Protein AF-A0A392W3F2-F1 (afdb_monomer_lite)

Organism: NCBI:txid97028

InterPro domains:
  IPR005162 Retrotransposon-derived protein PEG10, N-terminal capsid-like domain [PF03732] (2-44)

pLDDT: mean 77.48, std 13.71, range [51.47, 90.94]

Foldseek 3Di:
DVVVVVVVVVLCCVQCPPNDDCDPVNVVVVVCCVPPVPPVPVVVCVVPVDD

Structure (mmCIF, N/CA/C/O backbone):
data_AF-A0A392W3F2-F1
#
_entry.id   AF-A0A392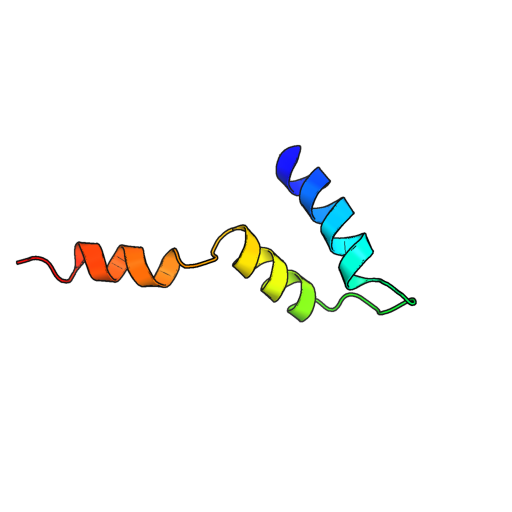W3F2-F1
#
loop_
_atom_site.group_PDB
_atom_site.id
_atom_site.type_symbol
_atom_site.label_atom_id
_atom_site.label_alt_id
_atom_site.label_comp_id
_atom_site.label_asym_id
_atom_site.label_entity_id
_atom_site.label_seq_id
_atom_site.pdbx_PDB_ins_code
_atom_site.Cartn_x
_atom_site.Cartn_y
_atom_site.Cartn_z
_atom_site.occupancy
_atom_site.B_iso_or_equiv
_atom_site.auth_seq_id
_atom_site.auth_comp_id
_atom_site.auth_asym_id
_atom_site.auth_atom_id
_atom_site.pdbx_PDB_model_num
ATOM 1 N N . ARG A 1 1 ? 4.858 13.391 4.968 1.00 66.69 1 ARG A N 1
ATOM 2 C CA . ARG A 1 1 ? 4.975 13.343 3.485 1.00 66.69 1 ARG A CA 1
ATOM 3 C C . ARG A 1 1 ? 6.262 12.649 3.048 1.00 66.69 1 ARG A C 1
ATOM 5 O O . ARG A 1 1 ? 6.163 11.745 2.233 1.00 66.69 1 ARG A O 1
ATOM 12 N N . GLU A 1 2 ? 7.416 12.998 3.623 1.00 88.19 2 GLU A N 1
ATOM 13 C CA . GLU A 1 2 ? 8.700 12.350 3.297 1.00 88.19 2 GLU A CA 1
ATOM 14 C C . GLU A 1 2 ? 8.694 10.834 3.563 1.00 88.19 2 GLU A C 1
ATOM 16 O O . GLU A 1 2 ? 9.026 10.053 2.679 1.00 88.19 2 GLU A O 1
ATOM 21 N N . GLU A 1 3 ? 8.191 10.401 4.724 1.00 86.94 3 GLU A N 1
ATOM 22 C CA . GLU A 1 3 ? 8.112 8.978 5.097 1.00 86.94 3 GLU A CA 1
ATOM 23 C C . GLU A 1 3 ? 7.341 8.119 4.076 1.00 86.94 3 GLU A C 1
ATOM 25 O O . GLU A 1 3 ? 7.815 7.062 3.668 1.00 86.94 3 GLU A O 1
ATOM 30 N N . ALA A 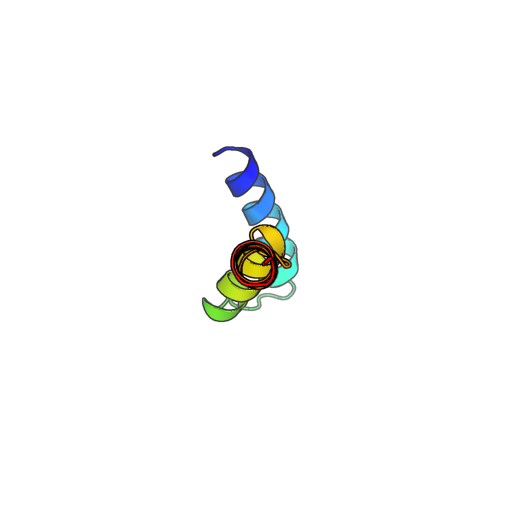1 4 ? 6.179 8.591 3.610 1.00 84.56 4 ALA A N 1
ATOM 31 C CA . ALA A 1 4 ? 5.358 7.868 2.639 1.00 84.56 4 ALA A CA 1
ATOM 32 C C . ALA A 1 4 ? 6.052 7.739 1.274 1.00 84.56 4 ALA A C 1
ATOM 34 O O . ALA A 1 4 ? 5.978 6.691 0.633 1.00 84.56 4 ALA A O 1
ATOM 35 N N . ASN A 1 5 ? 6.781 8.774 0.851 1.00 87.50 5 ASN A N 1
ATOM 36 C CA . ASN A 1 5 ? 7.567 8.726 -0.380 1.00 87.50 5 ASN A CA 1
ATOM 37 C C . ASN A 1 5 ? 8.743 7.748 -0.277 1.00 87.50 5 ASN A C 1
ATOM 39 O O . ASN A 1 5 ? 8.990 6.995 -1.222 1.00 87.50 5 ASN A O 1
ATOM 43 N N . GLN A 1 6 ? 9.451 7.735 0.853 1.00 90.94 6 GLN A N 1
ATOM 44 C CA . GLN A 1 6 ? 10.566 6.813 1.087 1.00 90.94 6 GLN A CA 1
ATOM 45 C C . GLN A 1 6 ? 10.082 5.361 1.201 1.00 90.94 6 GLN A C 1
ATOM 47 O O . GLN A 1 6 ? 10.657 4.467 0.580 1.00 90.94 6 GLN A O 1
ATOM 52 N N . TRP A 1 7 ? 8.971 5.120 1.903 1.00 90.56 7 TRP A N 1
ATOM 53 C CA . TRP A 1 7 ? 8.329 3.805 1.940 1.00 90.56 7 TRP A CA 1
ATOM 54 C C . TRP A 1 7 ? 7.933 3.336 0.537 1.00 90.56 7 TRP A C 1
ATOM 56 O O . TRP A 1 7 ? 8.292 2.228 0.144 1.00 90.56 7 TRP A O 1
ATOM 66 N N . TRP A 1 8 ? 7.247 4.179 -0.242 1.00 88.88 8 TRP A N 1
ATOM 67 C CA . TRP A 1 8 ? 6.756 3.778 -1.559 1.00 88.88 8 TRP A CA 1
ATOM 68 C C . TRP A 1 8 ? 7.891 3.518 -2.555 1.00 88.88 8 TRP A C 1
ATOM 70 O O . TRP A 1 8 ? 7.785 2.624 -3.393 1.00 88.88 8 TRP A O 1
ATOM 80 N N . LYS A 1 9 ? 9.009 4.249 -2.457 1.00 89.81 9 LYS A N 1
ATOM 81 C CA . LYS A 1 9 ? 10.228 3.944 -3.225 1.00 89.81 9 LYS A CA 1
ATOM 82 C C . LYS A 1 9 ? 10.739 2.532 -2.933 1.00 89.81 9 LYS A C 1
ATOM 84 O O . LYS A 1 9 ? 10.982 1.789 -3.876 1.00 89.81 9 LYS A O 1
ATOM 89 N N . ASN A 1 10 ? 10.825 2.147 -1.661 1.00 88.94 10 ASN A N 1
ATOM 90 C CA . ASN A 1 10 ? 11.282 0.814 -1.263 1.00 88.94 10 ASN A CA 1
ATOM 91 C C . ASN A 1 10 ? 10.278 -0.291 -1.634 1.00 88.94 10 ASN A C 1
ATOM 93 O O . ASN A 1 10 ? 10.672 -1.327 -2.163 1.00 88.94 10 ASN A O 1
ATOM 97 N N . ALA A 1 11 ? 8.978 -0.059 -1.429 1.00 88.38 11 ALA A N 1
ATOM 98 C CA . ALA A 1 11 ? 7.927 -1.020 -1.773 1.00 88.38 11 ALA A CA 1
ATOM 99 C C . ALA A 1 11 ? 7.888 -1.315 -3.282 1.00 88.38 11 ALA A C 1
ATOM 101 O O . ALA A 1 11 ? 7.741 -2.467 -3.682 1.00 88.38 11 ALA A O 1
ATOM 102 N N . LYS A 1 12 ? 8.095 -0.296 -4.128 1.00 87.31 12 LYS A N 1
ATOM 103 C CA . LYS A 1 1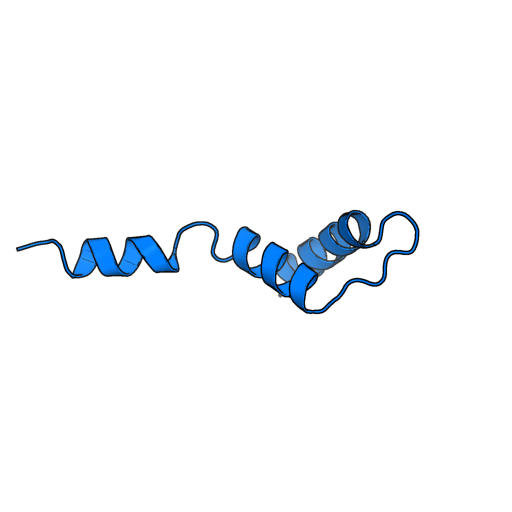2 ? 8.169 -0.472 -5.586 1.00 87.31 12 LYS A CA 1
ATOM 104 C C . LYS A 1 12 ? 9.341 -1.341 -6.035 1.00 87.31 12 LYS A C 1
ATOM 106 O O . LYS A 1 12 ? 9.181 -2.085 -6.996 1.00 87.31 12 LYS A O 1
ATOM 111 N N . LEU A 1 13 ? 10.486 -1.273 -5.355 1.00 87.50 13 LEU A N 1
ATOM 112 C CA . LEU A 1 13 ? 11.637 -2.127 -5.672 1.00 87.50 13 LEU A CA 1
ATOM 113 C C . LEU A 1 13 ? 11.334 -3.606 -5.398 1.00 87.50 13 LEU A C 1
ATOM 115 O O . LEU A 1 13 ? 11.718 -4.459 -6.191 1.00 87.50 13 LEU A O 1
ATOM 119 N N . GLY A 1 14 ? 10.610 -3.901 -4.314 1.00 85.38 14 GLY A N 1
ATOM 120 C CA . GLY A 1 14 ? 10.173 -5.263 -3.994 1.00 85.38 14 GLY A CA 1
ATOM 121 C C . GLY A 1 14 ? 9.045 -5.770 -4.899 1.00 85.38 14 GLY A C 1
ATOM 122 O O . GLY A 1 14 ? 9.104 -6.895 -5.381 1.00 85.38 14 GLY A O 1
ATOM 123 N N . LEU A 1 15 ? 8.034 -4.934 -5.163 1.00 84.38 15 LEU A N 1
ATOM 124 C CA . LEU A 1 15 ? 6.863 -5.292 -5.976 1.00 84.38 15 LEU A CA 1
ATOM 125 C C . LEU A 1 15 ? 7.165 -5.389 -7.479 1.00 84.38 15 LEU A C 1
ATOM 127 O O . LEU A 1 15 ? 6.538 -6.179 -8.176 1.00 84.38 15 LEU A O 1
ATOM 131 N N . GLY A 1 16 ? 8.090 -4.569 -7.982 1.00 80.38 16 GLY A N 1
ATOM 132 C CA . GLY A 1 16 ? 8.466 -4.502 -9.397 1.00 80.38 16 GLY A CA 1
ATOM 133 C C . GLY A 1 16 ? 9.678 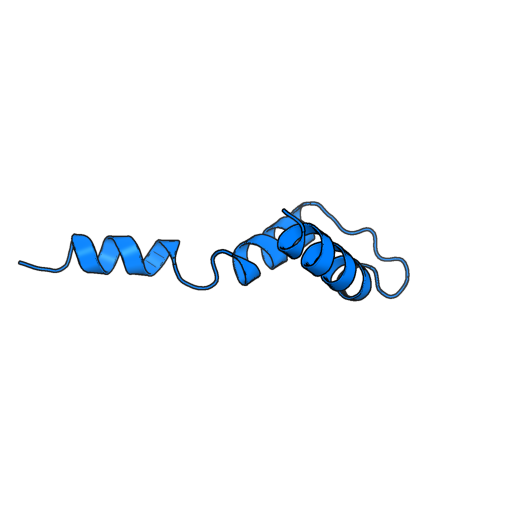-5.359 -9.770 1.00 80.38 16 GLY A C 1
ATOM 134 O O . GLY A 1 16 ? 10.227 -5.192 -10.863 1.00 80.38 16 GLY A O 1
ATOM 135 N N . ALA A 1 17 ? 10.139 -6.241 -8.878 1.00 82.25 17 ALA A N 1
ATOM 136 C CA . ALA A 1 17 ? 11.252 -7.137 -9.168 1.00 82.25 17 ALA A CA 1
ATOM 137 C C . ALA A 1 17 ? 10.947 -7.980 -10.422 1.00 82.25 17 ALA A C 1
ATOM 139 O O . ALA A 1 17 ? 9.854 -8.520 -10.574 1.00 82.25 17 ALA A O 1
ATOM 140 N N . GLY A 1 18 ? 11.906 -8.067 -11.348 1.00 79.50 18 GLY A N 1
ATOM 141 C CA . GLY A 1 18 ? 11.754 -8.855 -12.578 1.00 79.50 18 GLY A CA 1
ATOM 142 C C . GLY A 1 18 ? 10.882 -8.221 -13.671 1.00 79.50 18 GLY A C 1
ATOM 143 O O . GLY A 1 18 ? 10.471 -8.928 -14.585 1.00 79.50 18 GLY A O 1
ATOM 144 N N . GLY A 1 19 ? 10.597 -6.914 -13.607 1.00 78.19 19 GLY A N 1
ATOM 145 C CA . GLY A 1 19 ? 9.822 -6.221 -14.648 1.00 78.19 19 GLY A CA 1
ATOM 146 C C . GLY A 1 19 ? 8.308 -6.414 -14.532 1.00 78.19 19 GLY A C 1
ATOM 147 O O . GLY A 1 19 ? 7.573 -6.137 -15.479 1.00 78.19 19 GLY A O 1
ATOM 148 N N . ILE A 1 20 ? 7.834 -6.876 -13.373 1.00 84.44 20 ILE A N 1
ATOM 149 C CA . ILE A 1 20 ? 6.408 -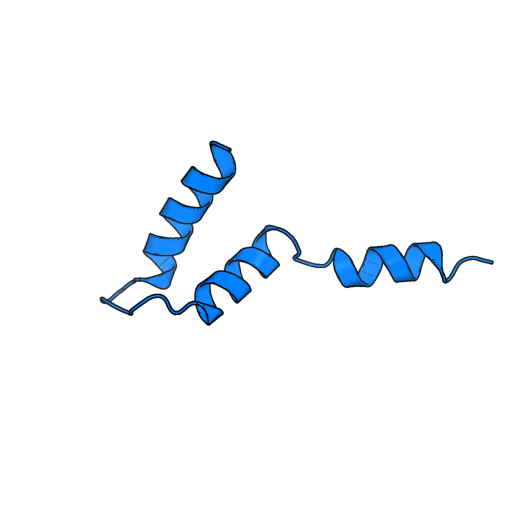7.007 -13.080 1.00 84.44 20 ILE A CA 1
ATOM 150 C C . ILE A 1 20 ? 5.776 -5.611 -13.051 1.00 84.44 20 ILE A C 1
ATOM 152 O O . ILE A 1 20 ? 6.210 -4.721 -12.315 1.00 84.44 20 ILE A O 1
ATOM 156 N N . VAL A 1 21 ? 4.723 -5.420 -13.847 1.00 86.38 21 VAL A N 1
ATOM 157 C CA . VAL A 1 21 ? 3.897 -4.212 -13.780 1.00 86.38 21 VAL A CA 1
ATOM 158 C C . VAL A 1 21 ? 3.177 -4.207 -12.437 1.00 86.38 21 VAL A C 1
ATOM 160 O O . VAL A 1 21 ? 2.355 -5.078 -12.159 1.00 86.38 21 VAL A O 1
ATOM 163 N N . ILE A 1 22 ? 3.470 -3.207 -11.607 1.00 87.81 22 ILE A N 1
ATOM 164 C CA . ILE A 1 22 ? 2.777 -3.022 -10.332 1.00 87.81 22 ILE A CA 1
ATOM 165 C C . ILE A 1 22 ? 1.336 -2.621 -10.636 1.00 87.81 22 ILE A C 1
ATOM 167 O O . ILE A 1 22 ? 1.063 -1.494 -11.055 1.00 87.81 22 ILE A O 1
ATOM 171 N N . THR A 1 23 ? 0.409 -3.550 -10.429 1.00 90.31 23 THR A N 1
ATOM 172 C CA . THR A 1 23 ? -1.016 -3.276 -10.587 1.00 90.31 23 THR A CA 1
ATOM 173 C C . THR A 1 23 ? -1.536 -2.434 -9.424 1.00 90.31 23 THR A C 1
ATOM 175 O O . THR A 1 23 ? -0.968 -2.392 -8.326 1.00 90.31 23 THR A O 1
ATOM 178 N N . TRP A 1 24 ? -2.669 -1.767 -9.648 1.00 87.19 24 TRP A N 1
ATOM 179 C CA . TRP A 1 24 ? -3.350 -0.999 -8.606 1.00 87.19 24 TRP A CA 1
ATOM 180 C C . TRP A 1 24 ? -3.738 -1.856 -7.387 1.00 87.19 24 TRP A C 1
ATOM 182 O O . TRP A 1 24 ? -3.703 -1.383 -6.251 1.00 87.19 24 TRP A O 1
ATOM 192 N N . GLU A 1 25 ? -4.060 -3.132 -7.604 1.00 89.88 25 GLU A N 1
ATOM 193 C CA . GLU A 1 25 ? -4.405 -4.076 -6.537 1.00 89.88 25 GLU A CA 1
ATOM 194 C C . GLU A 1 25 ? -3.207 -4.397 -5.635 1.00 89.88 25 GLU A C 1
ATOM 196 O O . GLU A 1 25 ? -3.342 -4.370 -4.411 1.00 89.88 25 GLU A O 1
ATOM 201 N N . MET A 1 26 ? -2.021 -4.604 -6.218 1.00 89.38 26 MET A N 1
ATOM 202 C CA . MET A 1 26 ? -0.778 -4.808 -5.462 1.00 89.38 26 MET A CA 1
ATOM 203 C C . MET A 1 26 ? -0.428 -3.587 -4.608 1.00 89.38 26 MET A C 1
ATOM 205 O O . MET A 1 26 ? -0.091 -3.725 -3.430 1.00 89.38 26 MET A O 1
ATOM 209 N N . PHE A 1 27 ? -0.571 -2.385 -5.178 1.00 88.88 27 PHE A N 1
ATOM 210 C CA . PHE A 1 27 ? -0.405 -1.145 -4.424 1.00 88.88 27 PHE A CA 1
ATOM 211 C C . PHE A 1 27 ? -1.374 -1.070 -3.240 1.00 88.88 27 PHE A C 1
ATOM 213 O O . PHE A 1 27 ? -0.938 -0.816 -2.117 1.00 88.88 27 PHE A O 1
ATOM 220 N N . ARG A 1 28 ? -2.676 -1.314 -3.461 1.00 88.56 28 ARG A N 1
ATOM 221 C CA . ARG A 1 28 ? -3.677 -1.276 -2.382 1.00 88.56 28 ARG A CA 1
ATOM 222 C C . ARG A 1 28 ? -3.366 -2.283 -1.282 1.00 88.56 28 ARG A C 1
ATOM 224 O O . ARG A 1 28 ? -3.500 -1.923 -0.117 1.00 88.56 28 ARG A O 1
ATOM 231 N N . ALA A 1 29 ? -2.957 -3.504 -1.621 1.00 87.94 29 ALA A N 1
ATOM 232 C CA . ALA A 1 29 ? -2.639 -4.532 -0.634 1.00 87.94 29 ALA A CA 1
ATOM 233 C C . ALA A 1 29 ? -1.471 -4.112 0.276 1.00 87.94 29 ALA A C 1
ATOM 235 O O . ALA A 1 29 ? -1.606 -4.141 1.500 1.00 87.94 29 ALA A O 1
ATOM 236 N N . GLU A 1 30 ? -0.360 -3.642 -0.299 1.00 88.94 30 GLU A N 1
ATOM 237 C CA . GLU A 1 30 ? 0.807 -3.194 0.477 1.00 88.94 30 GLU A CA 1
ATOM 238 C C . GLU A 1 30 ? 0.543 -1.888 1.238 1.00 88.94 30 GLU A C 1
ATOM 240 O O . GLU A 1 30 ? 0.968 -1.741 2.385 1.00 88.94 30 GLU A O 1
ATOM 245 N N . PHE A 1 31 ? -0.213 -0.957 0.652 1.00 88.06 31 PHE A N 1
ATOM 246 C CA . PHE A 1 31 ? -0.626 0.274 1.326 1.00 88.06 31 PHE A CA 1
ATOM 247 C C . PHE A 1 31 ? -1.504 -0.021 2.549 1.00 88.06 31 PHE A C 1
ATOM 249 O O . PHE A 1 31 ? -1.237 0.469 3.647 1.00 88.06 31 PHE A O 1
ATOM 256 N N . LEU A 1 32 ? -2.528 -0.864 2.385 1.00 85.94 32 LEU A N 1
ATOM 257 C CA . LEU A 1 32 ? -3.405 -1.264 3.482 1.00 85.94 32 LEU A CA 1
ATOM 258 C C . LEU A 1 32 ? -2.644 -2.057 4.541 1.00 85.94 32 LEU A C 1
ATOM 260 O O . LEU A 1 32 ? -2.830 -1.819 5.724 1.00 85.94 32 LEU A O 1
ATOM 264 N N . LYS A 1 33 ? -1.724 -2.937 4.158 1.00 84.75 33 LYS A N 1
ATOM 265 C CA . LYS A 1 33 ? -0.888 -3.662 5.119 1.00 84.75 33 LYS A CA 1
ATOM 266 C C . LYS A 1 33 ? 0.040 -2.737 5.911 1.00 84.75 33 LYS A C 1
ATOM 268 O O . LYS A 1 33 ? 0.230 -2.951 7.103 1.00 84.75 33 LYS A O 1
ATOM 273 N N . LYS A 1 34 ? 0.618 -1.710 5.281 1.00 84.88 34 LYS A N 1
ATOM 274 C CA . LYS A 1 34 ? 1.554 -0.784 5.940 1.00 84.88 34 LYS A CA 1
ATOM 275 C C . LYS A 1 34 ? 0.854 0.197 6.877 1.00 84.88 34 LYS A C 1
ATOM 277 O O . LYS A 1 34 ? 1.349 0.440 7.974 1.00 84.88 34 LYS A O 1
ATOM 282 N N . TYR A 1 35 ? -0.259 0.771 6.431 1.00 83.19 35 TYR A N 1
ATOM 283 C CA . TYR A 1 35 ? -0.943 1.857 7.138 1.00 83.19 35 TYR A CA 1
ATOM 284 C C . TYR A 1 35 ? -2.191 1.397 7.898 1.00 83.19 35 TYR A C 1
ATOM 286 O O . TYR A 1 35 ? -2.658 2.097 8.791 1.00 83.19 35 TYR A O 1
ATOM 294 N N . PHE A 1 36 ? -2.710 0.210 7.578 1.00 77.81 36 PHE A N 1
ATOM 295 C CA . PHE A 1 36 ? -3.910 -0.379 8.176 1.00 77.81 36 PHE A CA 1
ATOM 296 C C . PHE A 1 36 ? -3.760 -1.888 8.499 1.00 77.81 36 PHE A C 1
ATOM 298 O O . PHE A 1 36 ? -4.684 -2.655 8.220 1.00 77.81 36 PHE A O 1
ATOM 305 N N . PRO A 1 37 ? -2.645 -2.349 9.108 1.00 67.38 37 PRO A N 1
ATOM 306 C CA . PRO A 1 37 ? -2.363 -3.781 9.296 1.00 67.38 37 PRO A CA 1
ATOM 307 C C . PRO A 1 37 ? -3.424 -4.540 10.117 1.00 67.38 37 PRO A C 1
ATOM 309 O O . PRO A 1 37 ? -3.618 -5.734 9.910 1.00 67.38 37 PRO A O 1
ATOM 312 N N . ALA A 1 38 ? -4.115 -3.860 11.041 1.00 62.50 38 ALA A N 1
ATOM 313 C CA . ALA A 1 38 ? -5.162 -4.432 11.902 1.00 62.50 38 ALA A CA 1
ATOM 314 C C . ALA A 1 38 ? -6.194 -3.391 12.408 1.00 62.50 38 ALA A C 1
ATOM 316 O O . ALA A 1 38 ? -7.097 -3.713 13.183 1.00 62.50 38 ALA A O 1
ATOM 317 N N . ASP A 1 39 ? -6.073 -2.131 11.979 1.00 58.47 39 ASP A N 1
ATOM 318 C CA . ASP A 1 39 ? -6.617 -0.980 12.713 1.00 58.47 39 ASP A CA 1
ATOM 319 C C . ASP A 1 39 ? -8.095 -0.671 12.414 1.00 58.47 39 ASP A C 1
ATOM 321 O O . ASP A 1 39 ? -8.809 -0.181 13.284 1.00 58.47 39 ASP A O 1
ATOM 325 N N . ILE A 1 40 ? -8.618 -1.014 11.230 1.00 54.88 40 ILE A N 1
ATOM 326 C CA . ILE A 1 40 ? -10.045 -0.763 10.927 1.00 54.88 40 ILE A CA 1
ATOM 327 C C . ILE A 1 40 ? -10.960 -1.808 11.587 1.00 54.88 40 ILE A C 1
ATOM 329 O O . ILE A 1 40 ? -12.120 -1.520 11.881 1.00 54.88 40 ILE A O 1
ATOM 333 N N . ARG A 1 41 ? -10.439 -3.004 11.894 1.00 54.53 41 ARG A N 1
ATOM 334 C CA . ARG A 1 41 ? -11.226 -4.078 12.519 1.00 54.53 41 ARG A CA 1
ATOM 335 C C . ARG A 1 41 ? -11.264 -3.990 14.049 1.00 54.53 41 ARG A C 1
ATOM 337 O O . ARG A 1 41 ? -12.308 -4.261 14.626 1.00 54.53 41 ARG A O 1
ATOM 344 N N . ASN A 1 42 ? -10.182 -3.571 14.710 1.00 55.59 42 ASN A N 1
ATOM 345 C CA . ASN A 1 42 ? -10.132 -3.533 16.180 1.00 55.59 42 ASN A CA 1
ATOM 346 C C . ASN A 1 42 ? -10.608 -2.214 16.811 1.00 55.59 42 ASN A C 1
ATOM 348 O O . ASN A 1 42 ? -11.049 -2.241 17.958 1.00 55.59 42 ASN A O 1
ATOM 352 N N . LYS A 1 43 ? -10.597 -1.079 16.093 1.00 56.19 43 LYS A N 1
ATOM 353 C CA . LYS A 1 43 ? -11.088 0.192 16.665 1.00 56.19 43 LYS A CA 1
ATOM 354 C C . LYS A 1 43 ? -12.595 0.199 16.931 1.00 56.19 43 LYS A C 1
ATOM 356 O O . LYS A 1 43 ? -13.010 0.629 17.998 1.00 56.19 43 LYS A O 1
ATOM 361 N N . LYS A 1 44 ? -13.418 -0.359 16.034 1.00 54.34 44 LYS A N 1
ATOM 362 C CA . LYS A 1 44 ? -14.875 -0.436 16.263 1.00 54.34 44 LYS A CA 1
ATOM 363 C C . LYS A 1 44 ? -15.288 -1.520 17.257 1.00 54.34 44 LYS A C 1
ATOM 365 O O . LYS A 1 44 ? -16.264 -1.330 17.968 1.00 54.34 44 LYS A O 1
ATOM 370 N N . VAL A 1 45 ? -14.555 -2.631 17.342 1.00 56.06 45 VAL A N 1
ATOM 371 C CA . VAL A 1 45 ? -14.846 -3.689 18.327 1.00 56.06 45 VAL A CA 1
ATOM 372 C C . VAL A 1 45 ? -14.568 -3.199 19.754 1.00 56.06 45 VAL A C 1
ATOM 374 O O . VAL A 1 45 ? -15.331 -3.505 20.657 1.00 56.06 45 VAL A O 1
ATOM 377 N N . VAL A 1 46 ? -13.545 -2.371 19.981 1.00 58.19 46 VAL A N 1
ATOM 378 C CA . VAL A 1 46 ? -13.294 -1.805 21.321 1.00 58.19 46 VAL A CA 1
ATOM 379 C C . VAL A 1 46 ? -14.333 -0.751 21.729 1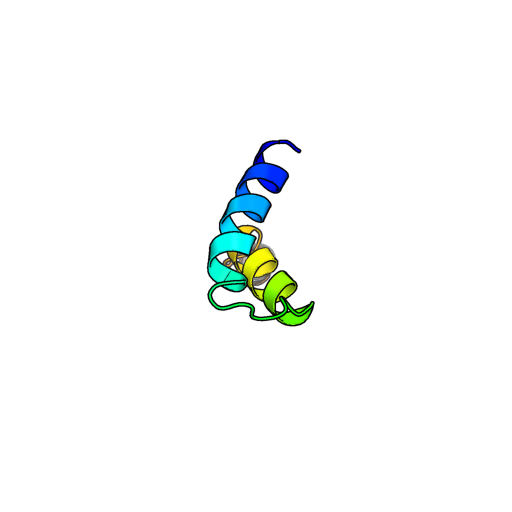.00 58.19 46 VAL A C 1
ATOM 381 O O . VAL A 1 46 ? -14.664 -0.688 22.910 1.00 58.19 46 VAL A O 1
ATOM 384 N N . GLU A 1 47 ? -14.869 0.039 20.789 1.00 56.72 47 GLU A N 1
ATOM 385 C CA . GLU A 1 47 ? -15.913 1.039 21.086 1.00 56.72 47 GLU A CA 1
ATOM 386 C C . GLU A 1 47 ? -17.325 0.447 21.235 1.00 56.72 47 GLU A C 1
ATOM 388 O O . GLU A 1 47 ? -18.106 0.967 22.022 1.00 56.72 47 GLU A O 1
ATOM 393 N N . PHE A 1 48 ? -17.670 -0.636 20.525 1.00 57.25 48 PHE A N 1
ATOM 394 C CA . PHE A 1 48 ? -19.024 -1.221 20.566 1.00 57.25 48 PHE A CA 1
ATOM 395 C C . PHE A 1 48 ? -19.179 -2.442 21.482 1.00 57.25 48 PHE A C 1
ATOM 397 O O . PHE A 1 48 ? -20.303 -2.886 21.703 1.00 57.25 48 PHE A O 1
ATOM 404 N N . VAL A 1 49 ? -18.086 -3.007 22.003 1.00 62.56 49 VAL A N 1
ATOM 405 C CA . VAL A 1 49 ? -18.120 -4.235 22.825 1.00 62.56 49 VAL A CA 1
ATOM 406 C C . VAL A 1 49 ? -17.802 -3.951 24.304 1.00 62.56 49 VAL A C 1
ATOM 408 O O . VAL A 1 49 ? -17.516 -4.869 25.065 1.00 62.56 49 VAL A O 1
ATOM 411 N N . ARG A 1 50 ? -17.899 -2.690 24.751 1.00 51.47 50 ARG A N 1
ATOM 412 C CA . ARG A 1 50 ? -17.970 -2.354 26.185 1.00 51.47 50 ARG A CA 1
ATOM 413 C C . ARG A 1 50 ? -19.299 -1.685 26.562 1.00 51.47 50 ARG A C 1
ATOM 415 O O . ARG A 1 50 ? -19.423 -0.473 26.397 1.00 51.47 50 ARG A O 1
ATOM 422 N N . PRO A 1 51 ? -20.273 -2.449 27.077 1.00 54.84 51 PRO A N 1
ATOM 423 C CA . PRO A 1 51 ? -21.001 -2.089 28.290 1.00 54.84 51 PRO A CA 1
ATOM 424 C C . PRO A 1 51 ? -20.138 -2.275 29.551 1.00 54.84 51 PRO A C 1
ATOM 426 O O . PRO A 1 51 ? -19.168 -3.069 29.508 1.00 54.84 51 PRO A O 1
#

Radius of gyration: 15.33 Å; chains: 1; bounding box: 33×22×43 Å

Secondary structure (DSSP, 8-state):
-HHHHHHHHHHHHHHTGGG----HHHHHHHHHHHH-SSHHHHHHHHHHS--

Sequence (51 aa):
REEANQWWKNAKLGLGAGGIVITWEMFRAEFLKKYFPADIRNKKVVEFVRP